Protein AF-A0A2V4QXN3-F1 (afdb_monomer)

Sequence (42 aa):
MSVKETTMHQLVRIGMDTSKKVFQLHGVDAEERVALSRKLSR

Mean predicted aligned error: 7.89 Å

Radius of gyration: 13.83 Å; Cα contacts (8 Å, |Δi|>4): 65; chains: 1; bounding box: 35×24×32 Å

Secondary structure (DSSP, 8-state):
------------EEEEE-SSSSEEEEEE-TTS-EEEEEEE--

Foldseek 3Di:
DDPPPPPPQDFPDWDWDPVDQWIWIFTAGPVRDGPDIDTHHD

Organism: NCBI:txid215220

Solvent-accessible surface area (backbone atoms only — not comparable to full-atom values): 2745 Å² total; per-residue (Å²): 134,84,78,77,77,73,81,71,75,55,69,71,47,77,50,70,45,76,91,47,97,48,32,40,39,38,24,19,27,89,84,71,45,80,70,40,80,46,82,44,73,132

Nearest PDB structures (foldseek):
  6j9e-assembly1_J  TM=7.241E-01  e=6.493E-01  Xipdecavirus Xp10
  1h7s-assembly2_B  TM=6.538E-01  e=8.945E-01  Homo sapiens
  1h7u-assembly1_A  TM=6.602E-01  e=9.537E-01  Homo sapiens
  5w0b-assembly4_A  TM=5.478E-01  e=3.021E+00  Homo sapiens
  6fx1-assembly2_E  TM=4.243E-01  e=2.057E+00  Pholiota squarrosa

Structure (mmCIF, N/CA/C/O backbone):
data_AF-A0A2V4QXN3-F1
#
_entry.id   AF-A0A2V4QXN3-F1
#
loop_
_atom_site.group_PDB
_atom_site.id
_atom_site.type_symbol
_atom_site.label_atom_id
_atom_site.label_alt_id
_atom_site.label_comp_id
_atom_site.label_asym_id
_atom_site.label_entity_id
_atom_site.label_seq_id
_atom_site.pdbx_PDB_ins_code
_atom_site.Cartn_x
_atom_site.Cartn_y
_atom_site.Cartn_z
_atom_site.occupancy
_atom_site.B_iso_or_equiv
_atom_site.auth_seq_id
_atom_site.auth_comp_id
_atom_site.auth_asym_id
_atom_site.auth_atom_id
_atom_site.pdbx_PDB_model_num
ATOM 1 N N . MET A 1 1 ? 25.747 17.625 -20.908 1.00 45.31 1 MET A N 1
ATOM 2 C CA . MET A 1 1 ? 24.557 17.862 -20.064 1.00 45.31 1 MET A CA 1
ATOM 3 C C . MET A 1 1 ? 24.056 16.493 -19.636 1.00 45.31 1 MET A C 1
ATOM 5 O O . MET A 1 1 ? 23.542 15.771 -20.475 1.00 45.31 1 MET A O 1
ATOM 9 N N . SER A 1 2 ? 24.353 16.072 -18.404 1.00 49.44 2 SER A N 1
ATOM 10 C CA . SER A 1 2 ? 23.934 14.755 -17.910 1.00 49.44 2 SER A CA 1
ATOM 11 C C . SER A 1 2 ? 22.480 14.866 -17.473 1.00 49.44 2 SER A C 1
ATOM 13 O O . SER A 1 2 ? 22.185 15.501 -16.459 1.00 49.44 2 SER A O 1
ATOM 15 N N . VAL A 1 3 ? 21.568 14.344 -18.292 1.00 58.12 3 VAL A N 1
ATOM 16 C CA . VAL A 1 3 ? 20.167 14.193 -17.905 1.00 58.12 3 VAL A CA 1
ATOM 17 C C . VAL A 1 3 ? 20.174 13.116 -16.833 1.00 58.12 3 VAL A C 1
ATOM 19 O O . VAL A 1 3 ? 20.343 11.937 -17.122 1.00 58.12 3 VAL A O 1
ATOM 22 N N . LYS A 1 4 ? 20.109 13.538 -15.572 1.00 61.25 4 LYS A N 1
ATOM 23 C CA . LYS A 1 4 ? 19.963 12.631 -14.442 1.00 61.25 4 LYS A CA 1
ATOM 24 C C . LYS A 1 4 ? 18.575 12.013 -14.588 1.00 61.25 4 LYS A C 1
ATOM 26 O O . LYS A 1 4 ? 17.593 12.625 -14.171 1.00 61.25 4 LYS A O 1
ATOM 31 N N . GLU A 1 5 ? 18.495 10.864 -15.260 1.00 56.25 5 GLU A N 1
ATOM 32 C CA . GLU A 1 5 ? 17.291 10.040 -15.298 1.00 56.25 5 GLU A CA 1
ATOM 33 C C . GLU A 1 5 ? 16.891 9.796 -13.851 1.00 56.25 5 GLU A C 1
ATOM 35 O O . GLU A 1 5 ? 17.518 9.050 -13.101 1.00 56.25 5 GLU A O 1
ATOM 40 N N . THR A 1 6 ? 15.881 10.538 -13.415 1.00 54.31 6 THR A N 1
ATOM 41 C CA . THR A 1 6 ? 15.236 10.270 -12.147 1.00 54.31 6 THR A CA 1
ATOM 42 C C . THR A 1 6 ? 14.446 9.014 -12.422 1.00 54.31 6 THR A C 1
ATOM 44 O O . THR A 1 6 ? 13.424 9.080 -13.101 1.00 54.31 6 THR A O 1
ATOM 47 N N . THR A 1 7 ? 14.973 7.867 -11.998 1.00 60.25 7 THR A N 1
ATOM 48 C CA . THR A 1 7 ? 14.293 6.578 -12.087 1.00 60.25 7 THR A CA 1
ATOM 49 C C . THR A 1 7 ? 13.011 6.689 -11.269 1.00 60.25 7 THR A C 1
ATOM 51 O O . THR A 1 7 ? 12.987 6.454 -10.059 1.00 60.25 7 THR A O 1
ATOM 54 N N . MET A 1 8 ? 11.947 7.157 -11.918 1.00 64.62 8 MET A N 1
ATOM 55 C CA . MET A 1 8 ? 10.607 7.158 -11.365 1.00 64.62 8 MET A CA 1
ATOM 56 C C . MET A 1 8 ? 10.299 5.693 -11.101 1.00 64.62 8 MET A C 1
ATOM 58 O O . MET A 1 8 ? 10.190 4.915 -12.046 1.00 64.62 8 MET A O 1
ATOM 62 N N . HIS A 1 9 ? 10.237 5.296 -9.829 1.00 70.06 9 HIS A N 1
ATOM 63 C CA . HIS A 1 9 ? 9.798 3.954 -9.469 1.00 70.06 9 HIS A CA 1
ATOM 64 C C . HIS A 1 9 ? 8.325 3.873 -9.850 1.00 70.06 9 HIS A C 1
ATOM 66 O O . HIS A 1 9 ? 7.446 4.332 -9.118 1.00 70.06 9 HIS A O 1
ATOM 72 N N . GLN A 1 10 ? 8.078 3.410 -11.072 1.00 80.56 10 GLN A N 1
ATOM 73 C CA . GLN A 1 10 ? 6.747 3.337 -11.631 1.00 80.56 10 GLN A CA 1
ATOM 74 C C . GLN A 1 10 ? 5.953 2.347 -10.792 1.00 80.56 10 GLN A C 1
ATOM 76 O O . GLN A 1 10 ? 6.292 1.168 -10.708 1.00 80.56 10 GLN A O 1
ATOM 81 N N . LEU A 1 11 ? 4.908 2.845 -10.138 1.00 87.81 11 LEU A N 1
ATOM 82 C CA . LEU A 1 11 ? 4.005 2.001 -9.375 1.00 87.81 11 LEU A CA 1
ATOM 83 C C . LEU A 1 11 ? 3.173 1.186 -10.358 1.00 87.81 11 LEU A C 1
ATOM 85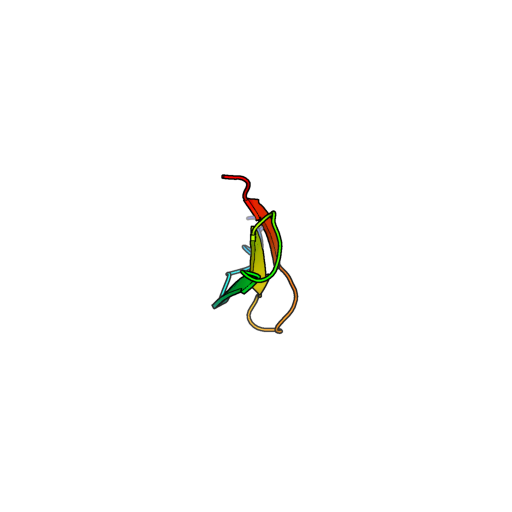 O O . LEU A 1 11 ? 2.399 1.745 -11.133 1.00 87.81 11 LEU A O 1
ATOM 89 N N . VAL A 1 12 ? 3.339 -0.131 -10.318 1.00 92.00 12 VAL A N 1
ATOM 90 C CA . VAL A 1 12 ? 2.619 -1.065 -11.191 1.00 92.00 12 VAL A CA 1
ATOM 91 C C . VAL A 1 12 ? 1.354 -1.579 -10.502 1.00 92.00 12 VAL A C 1
ATOM 93 O O . VAL A 1 12 ? 0.353 -1.852 -11.162 1.00 92.00 12 VAL A O 1
ATOM 96 N N . ARG A 1 13 ? 1.361 -1.681 -9.165 1.00 91.94 13 ARG A N 1
ATOM 97 C CA . ARG A 1 13 ? 0.224 -2.185 -8.380 1.00 91.94 13 ARG A CA 1
ATOM 98 C C . ARG A 1 13 ? 0.101 -1.449 -7.052 1.00 91.94 13 ARG A C 1
ATOM 100 O O . ARG A 1 13 ? 1.103 -1.147 -6.411 1.00 91.94 13 ARG A O 1
ATOM 107 N N . ILE A 1 14 ? -1.137 -1.194 -6.631 1.00 91.12 14 ILE A N 1
ATOM 108 C CA . ILE A 1 14 ? -1.464 -0.592 -5.335 1.00 91.12 14 ILE A CA 1
ATOM 109 C C . ILE A 1 14 ? -2.330 -1.574 -4.549 1.00 91.12 14 ILE A C 1
ATOM 111 O O . ILE A 1 14 ? -3.344 -2.052 -5.053 1.00 91.12 14 ILE A O 1
ATOM 115 N N . GLY A 1 15 ? -1.930 -1.855 -3.313 1.00 91.62 15 GLY A N 1
ATOM 116 C CA . GLY A 1 15 ? -2.707 -2.598 -2.333 1.00 91.62 15 GLY A CA 1
ATOM 117 C C . GLY A 1 15 ? -3.078 -1.723 -1.138 1.00 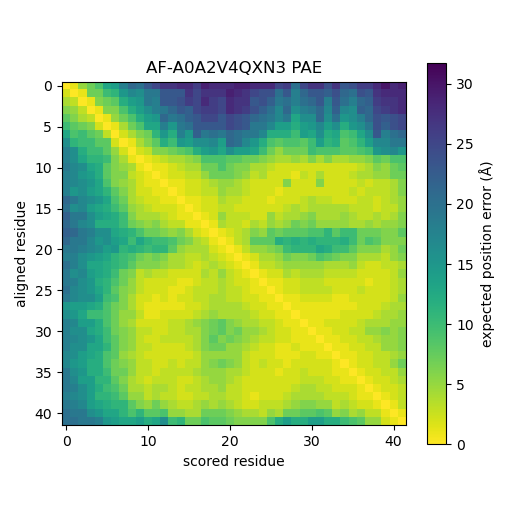91.62 15 GLY A C 1
ATOM 118 O O . GLY A 1 15 ? -2.402 -0.742 -0.813 1.00 91.62 15 GLY A O 1
ATOM 119 N N . MET A 1 16 ? -4.179 -2.077 -0.481 1.00 91.25 16 MET A N 1
ATOM 120 C CA . MET A 1 16 ? -4.674 -1.387 0.706 1.00 91.25 16 MET A CA 1
ATOM 121 C C . MET A 1 16 ? -5.073 -2.407 1.768 1.00 91.25 16 MET A C 1
ATOM 123 O O . MET A 1 16 ? -5.906 -3.273 1.518 1.00 91.25 16 MET A O 1
ATOM 127 N N . ASP A 1 17 ? -4.488 -2.293 2.959 1.00 88.00 17 ASP A N 1
ATOM 128 C CA . ASP A 1 17 ? -4.891 -3.082 4.123 1.00 88.00 17 ASP A CA 1
ATOM 129 C C . ASP A 1 17 ? -6.088 -2.411 4.810 1.00 88.00 17 ASP A C 1
ATOM 131 O O . ASP A 1 17 ? -5.948 -1.341 5.411 1.00 88.00 17 ASP A O 1
ATOM 135 N N . THR A 1 18 ? -7.262 -3.035 4.697 1.00 82.19 18 THR A N 1
ATOM 136 C CA . THR A 1 18 ? -8.533 -2.562 5.271 1.00 82.19 18 THR A CA 1
ATOM 137 C C . THR A 1 18 ? -8.847 -3.144 6.643 1.00 82.19 18 THR A C 1
ATOM 139 O O . THR A 1 18 ? -9.788 -2.701 7.297 1.00 82.19 18 THR A O 1
ATOM 142 N N . SER A 1 19 ? -8.046 -4.102 7.112 1.00 82.31 19 SER A N 1
ATOM 143 C CA . SER A 1 19 ? -8.270 -4.795 8.386 1.00 82.31 19 SER A CA 1
ATOM 144 C C . SER A 1 19 ? -7.865 -3.962 9.610 1.00 82.31 19 SER A C 1
ATOM 146 O O . SER A 1 19 ? -8.204 -4.294 10.747 1.00 82.31 19 SER A O 1
ATOM 148 N N . LYS A 1 20 ? -7.140 -2.857 9.396 1.00 76.62 20 LYS A N 1
ATOM 149 C CA . LYS A 1 20 ? -6.606 -1.983 10.445 1.00 76.62 20 LYS A CA 1
ATOM 150 C C . LYS A 1 20 ? -7.461 -0.731 10.623 1.00 76.62 20 LYS A C 1
ATOM 152 O O . LYS A 1 20 ? -8.037 -0.201 9.683 1.00 76.62 20 LYS A O 1
ATOM 157 N N . LYS A 1 21 ? -7.445 -0.170 11.841 1.00 79.06 21 LYS A N 1
ATOM 158 C CA . LYS A 1 21 ? -8.053 1.147 12.142 1.00 79.06 21 LYS A CA 1
ATOM 159 C C . LYS A 1 21 ? -7.458 2.299 11.314 1.00 79.06 21 LYS A C 1
A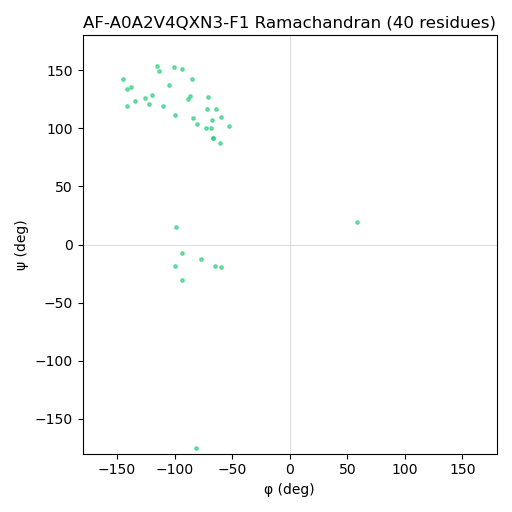TOM 161 O O . LYS A 1 21 ? -8.073 3.360 11.244 1.00 79.06 21 LYS A O 1
ATOM 166 N N . VAL A 1 22 ? -6.265 2.095 10.757 1.00 79.62 22 VAL A N 1
ATOM 167 C CA . VAL A 1 22 ? -5.549 3.001 9.854 1.00 79.62 22 VAL A CA 1
ATOM 168 C C . VAL A 1 22 ? -5.287 2.218 8.577 1.00 79.62 22 VAL A C 1
ATOM 170 O O . VAL A 1 22 ? -4.626 1.179 8.637 1.00 79.62 22 VAL A O 1
ATOM 173 N N . PHE A 1 23 ? -5.793 2.701 7.447 1.00 87.25 23 PHE A N 1
ATOM 174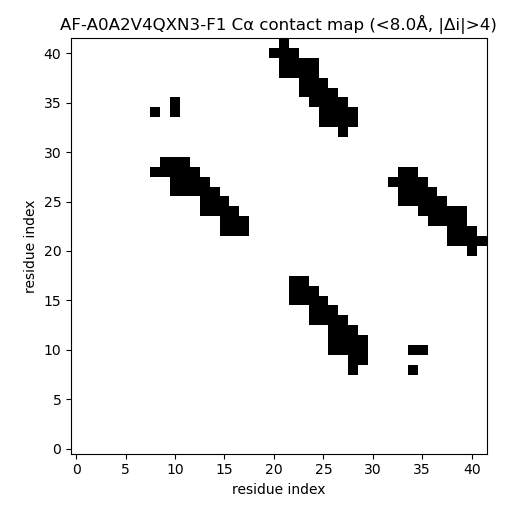 C CA . PHE A 1 23 ? -5.591 2.038 6.167 1.00 87.25 23 PHE A CA 1
ATOM 175 C C . PHE A 1 23 ? -4.131 2.197 5.747 1.00 87.25 23 PHE A C 1
ATOM 177 O O . PHE A 1 23 ? -3.606 3.313 5.711 1.00 87.25 23 PHE A O 1
ATOM 184 N N . GLN A 1 24 ? -3.459 1.090 5.440 1.00 88.38 2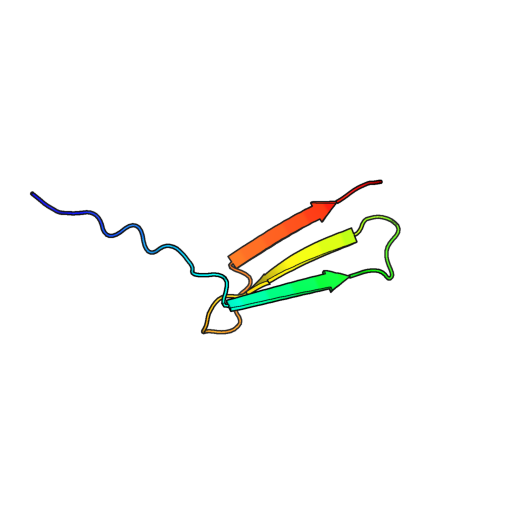4 GLN A N 1
ATOM 185 C CA . GLN A 1 24 ? -2.101 1.137 4.902 1.00 88.38 24 GLN A CA 1
ATOM 186 C C . GLN A 1 24 ? -2.165 0.964 3.389 1.00 88.38 24 GLN A C 1
ATOM 188 O O . GLN A 1 24 ? -2.469 -0.126 2.908 1.00 88.38 24 GLN A O 1
ATOM 193 N N . LEU A 1 25 ? -1.837 2.023 2.654 1.00 91.44 25 LEU A N 1
ATOM 194 C CA . LEU A 1 25 ? -1.650 1.972 1.213 1.00 91.44 25 LEU A CA 1
ATOM 195 C C . LEU A 1 25 ? -0.195 1.611 0.916 1.00 91.44 25 LEU A C 1
ATOM 197 O O . LEU A 1 25 ? 0.724 2.275 1.404 1.00 91.44 25 LEU A O 1
ATOM 201 N N . HIS A 1 26 ? 0.009 0.561 0.131 1.00 91.94 26 HIS A N 1
ATOM 202 C CA . HIS A 1 26 ? 1.323 0.163 -0.355 1.00 91.94 26 HIS A CA 1
ATOM 203 C C . HIS A 1 26 ? 1.294 0.053 -1.878 1.00 91.94 26 HIS A C 1
ATOM 205 O O . HIS A 1 26 ? 0.439 -0.618 -2.448 1.00 91.94 26 HIS A O 1
ATOM 211 N N . GLY A 1 27 ? 2.211 0.746 -2.539 1.00 92.25 27 GLY A N 1
ATOM 212 C CA . GLY A 1 27 ? 2.448 0.628 -3.970 1.00 92.25 27 GLY A CA 1
ATOM 213 C C . GLY A 1 27 ? 3.725 -0.165 -4.211 1.00 92.25 27 GLY A C 1
ATOM 214 O O . GLY A 1 27 ? 4.717 0.064 -3.514 1.00 92.25 27 GLY A O 1
ATOM 215 N N . VAL A 1 28 ? 3.699 -1.073 -5.182 1.00 93.81 28 VAL A N 1
ATOM 216 C CA . VAL A 1 28 ? 4.874 -1.848 -5.594 1.00 93.81 28 VAL A CA 1
ATOM 217 C C . VAL A 1 28 ? 5.311 -1.501 -7.012 1.00 93.81 28 VAL A C 1
ATOM 219 O O . VAL A 1 28 ? 4.486 -1.114 -7.848 1.00 93.81 28 VAL A O 1
ATOM 222 N N . ASP A 1 29 ? 6.611 -1.618 -7.258 1.00 91.88 29 ASP A N 1
ATOM 223 C CA . ASP A 1 29 ? 7.206 -1.498 -8.587 1.00 91.88 29 ASP A CA 1
ATOM 224 C C . ASP A 1 29 ? 7.093 -2.810 -9.389 1.00 91.88 29 ASP A C 1
ATOM 226 O O . ASP A 1 29 ? 6.441 -3.773 -8.971 1.00 91.88 29 ASP A O 1
ATOM 230 N N . ALA A 1 30 ? 7.699 -2.836 -10.577 1.00 89.12 30 ALA A N 1
ATOM 231 C CA . ALA A 1 30 ? 7.704 -4.002 -11.459 1.00 89.12 30 ALA A CA 1
ATOM 232 C C . ALA A 1 30 ? 8.447 -5.220 -10.874 1.00 89.12 30 ALA A C 1
ATOM 234 O O . ALA A 1 30 ? 8.223 -6.340 -11.323 1.00 89.12 30 ALA A O 1
ATOM 235 N N . GLU A 1 31 ? 9.305 -5.011 -9.875 1.00 91.06 31 GLU A N 1
ATOM 236 C CA . GLU A 1 31 ? 10.087 -6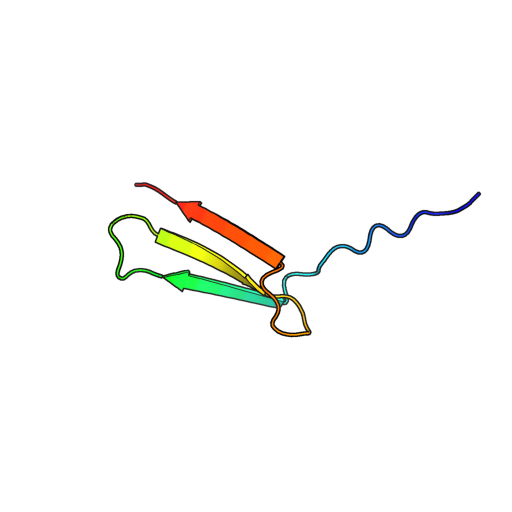.049 -9.195 1.00 91.06 31 GLU A CA 1
ATOM 237 C C . GLU A 1 31 ? 9.423 -6.470 -7.870 1.00 91.06 31 GLU A C 1
ATOM 239 O O . GLU A 1 31 ? 10.048 -7.105 -7.021 1.00 91.06 31 GLU A O 1
ATOM 244 N N . GLU A 1 32 ? 8.149 -6.101 -7.693 1.00 87.56 32 GLU A N 1
ATOM 245 C CA . GLU A 1 32 ? 7.327 -6.339 -6.503 1.00 87.56 32 GLU A CA 1
ATOM 246 C C . GLU A 1 32 ? 7.897 -5.738 -5.209 1.00 87.56 32 GLU A C 1
ATOM 248 O O . GLU A 1 32 ? 7.491 -6.103 -4.101 1.00 87.56 32 GLU A O 1
ATOM 253 N N . ARG A 1 33 ? 8.801 -4.758 -5.321 1.00 90.56 33 ARG A N 1
ATOM 254 C CA . ARG A 1 33 ? 9.325 -4.043 -4.157 1.00 90.56 33 ARG A CA 1
ATOM 255 C C . ARG A 1 33 ? 8.395 -2.906 -3.788 1.00 90.56 33 ARG A C 1
ATOM 257 O O . ARG A 1 33 ? 7.844 -2.221 -4.647 1.00 90.56 33 ARG A O 1
ATOM 264 N N . VAL A 1 34 ? 8.238 -2.669 -2.488 1.00 89.19 34 VAL A N 1
ATOM 265 C CA . VAL A 1 34 ? 7.436 -1.549 -1.986 1.00 89.19 34 VAL A CA 1
ATOM 266 C C . VAL A 1 34 ? 8.128 -0.234 -2.342 1.00 89.19 34 VAL A C 1
ATOM 268 O O . VAL A 1 34 ? 9.126 0.136 -1.731 1.00 89.19 34 VAL A O 1
ATOM 271 N N . ALA A 1 35 ? 7.560 0.481 -3.307 1.00 90.00 35 ALA A N 1
ATOM 272 C CA . ALA A 1 35 ? 8.033 1.780 -3.775 1.00 90.00 35 ALA A CA 1
ATOM 273 C C . ALA A 1 35 ? 7.232 2.951 -3.174 1.00 90.00 35 ALA A C 1
ATOM 275 O O . ALA A 1 35 ? 7.705 4.086 -3.149 1.00 90.00 35 ALA A O 1
ATOM 276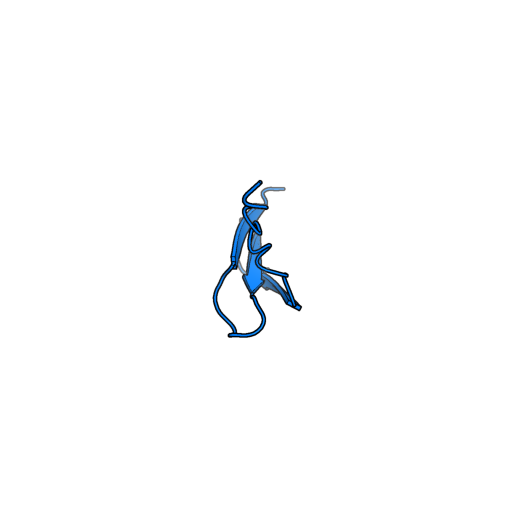 N N . LEU A 1 36 ? 6.031 2.689 -2.645 1.00 88.12 36 LEU A N 1
ATOM 277 C 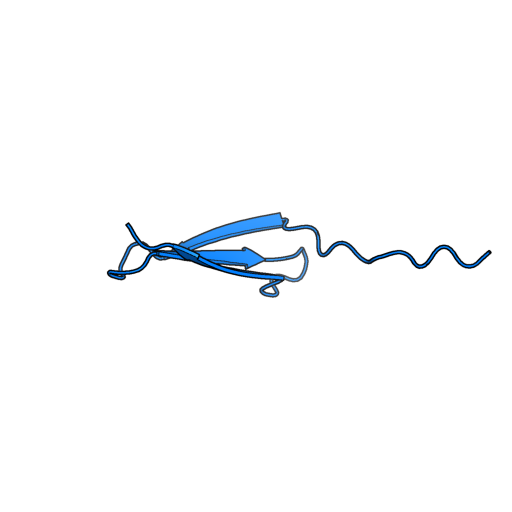CA . LEU A 1 36 ? 5.218 3.675 -1.933 1.00 88.12 36 LEU A CA 1
ATOM 278 C C . LEU A 1 36 ? 4.590 3.046 -0.691 1.00 88.12 36 LEU A C 1
ATOM 280 O O . LEU A 1 36 ? 4.026 1.960 -0.759 1.00 88.12 36 LEU A O 1
ATOM 284 N N . SER A 1 37 ? 4.625 3.754 0.436 1.00 91.12 37 SER A N 1
ATOM 285 C CA . SER A 1 37 ? 3.964 3.337 1.672 1.00 91.12 37 SER A CA 1
ATOM 286 C C . SER A 1 37 ? 3.354 4.550 2.364 1.00 91.12 37 SER A C 1
ATOM 288 O O . SER A 1 37 ? 4.063 5.498 2.703 1.00 91.12 37 SER A O 1
ATOM 290 N N . ARG A 1 38 ? 2.031 4.551 2.556 1.00 90.50 38 ARG A N 1
ATOM 291 C CA . ARG A 1 38 ? 1.312 5.676 3.162 1.00 90.50 38 ARG A CA 1
ATOM 292 C C . ARG A 1 38 ? 0.206 5.193 4.092 1.00 90.50 38 ARG A C 1
ATOM 294 O O . ARG A 1 38 ? -0.581 4.319 3.745 1.00 90.50 38 ARG A O 1
ATOM 301 N N . LYS A 1 39 ? 0.141 5.802 5.275 1.00 91.00 39 LYS A N 1
ATOM 302 C CA . LYS A 1 39 ? -0.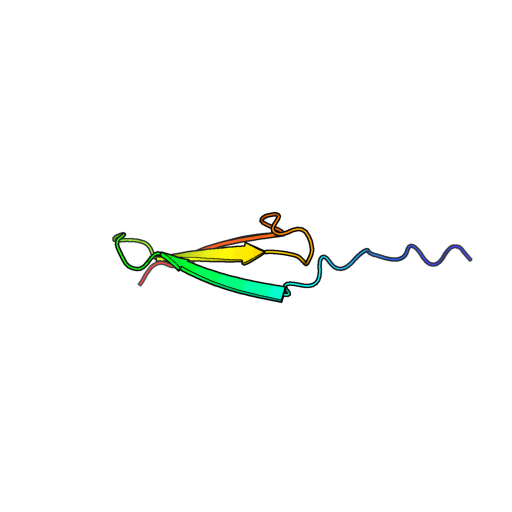952 5.621 6.236 1.00 91.00 39 LYS A CA 1
ATOM 303 C C . LYS A 1 39 ? -2.068 6.603 5.903 1.00 91.00 39 LYS A C 1
ATOM 305 O O . LYS A 1 39 ? -1.805 7.799 5.785 1.00 91.00 39 LYS A O 1
ATOM 310 N N . LEU A 1 40 ? -3.287 6.105 5.762 1.00 86.06 40 LEU A N 1
ATOM 311 C CA . LEU A 1 40 ? -4.492 6.908 5.609 1.00 86.06 40 LEU A CA 1
ATOM 312 C C . LEU A 1 40 ? -5.323 6.754 6.887 1.00 86.06 40 LEU A C 1
ATOM 314 O O . LEU A 1 40 ? -5.707 5.647 7.274 1.00 86.06 40 LEU A O 1
ATOM 318 N N . SER A 1 41 ? -5.560 7.869 7.568 1.00 80.44 41 SER A N 1
ATOM 319 C CA . SER A 1 41 ? -6.544 7.968 8.643 1.00 80.44 41 SER A CA 1
ATOM 320 C C . SER A 1 41 ? -7.875 8.457 8.073 1.00 80.44 41 SER A C 1
ATOM 322 O O . SER A 1 41 ? -7.884 9.160 7.064 1.00 80.44 41 SER A O 1
ATOM 324 N N . ARG A 1 42 ? -8.976 8.061 8.716 1.00 71.50 42 ARG A N 1
ATOM 325 C CA . ARG A 1 42 ? -10.309 8.632 8.476 1.00 71.50 42 ARG A CA 1
ATOM 326 C C . ARG A 1 42 ? -10.359 10.116 8.821 1.00 71.50 42 ARG A C 1
ATOM 328 O O . ARG A 1 42 ? -9.638 10.497 9.773 1.00 71.50 42 ARG A O 1
#

pLDDT: mean 81.12, std 13.5, range [45.31, 93.81]